Protein AF-A0AAU6KU52-F1 (afdb_monomer)

Foldseek 3Di:
DPDPQLLVLLQLLCCLVVLDGPPDDPPDAHDPQRHPVNDDSLSNLVVSQVVC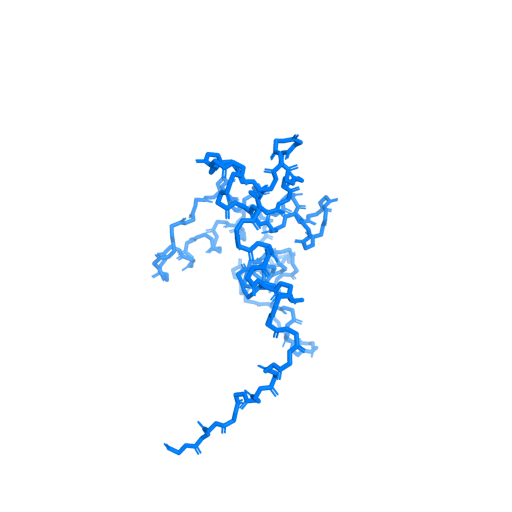VVVVHPDDSVNNVQLNVLCVVPNSVSSPPVVVVDDDPPPPPDDPDDVVVVVVVVVVVVVCPPDPPDPDDDD

Sequence (123 aa):
MRSLLAECRERHVLEVITGLPPDTEEGTPPQPEYDPAWRTLTEREAAKVAELTAAGHRTSRRMFIRMRQRYEAEGLWGLVDGRSRKPPAEVGSTGRVDNRVVEALTTALAGQHDLSSGYRKRL

Radius of gyration: 21.67 Å; Cα contacts (8 Å, |Δi|>4): 86; chains: 1; bounding box: 50×43×43 Å

pLDDT: mean 79.14, std 18.21, range [39.28, 98.06]

Mean predicted aligned error: 13.18 Å

Solvent-accessible surface area (backbone atoms only — not comparable to full-atom values): 7564 Å² total; per-residue (Å²): 134,86,56,72,74,37,56,59,50,48,39,56,44,41,18,40,71,69,13,42,52,85,89,58,66,90,88,64,78,47,52,83,66,25,24,63,91,85,36,54,64,70,54,15,45,50,48,52,32,50,53,40,40,75,75,69,44,96,57,50,60,70,56,52,53,54,45,43,54,28,30,76,76,50,39,75,68,40,57,49,60,68,76,79,68,48,71,80,60,97,56,77,96,37,92,91,54,61,67,68,59,51,52,52,49,54,51,54,54,66,71,49,79,84,68,87,73,76,95,76,80,90,132

Secondary structure (DSSP, 8-state):
---HHHHHHHHHHHHHHHSS-TTPPTTPPPPTTT-TTTS-HHHHHHHHHHHHHHTT----HHHHHHHHHHHHHHGGGGGS-HHHHSPPPSS-S-TTS-HHHHHHHHHHHHTTTT---------

Structure (mmCIF, N/CA/C/O backbone):
data_AF-A0AAU6KU52-F1
#
_entry.id   AF-A0AAU6KU52-F1
#
loop_
_atom_site.group_PDB
_atom_site.id
_atom_site.type_symbol
_atom_site.label_atom_id
_atom_site.label_alt_id
_atom_site.label_comp_id
_atom_site.label_asym_id
_atom_site.label_entity_id
_atom_site.label_seq_id
_atom_site.pdbx_PDB_ins_code
_atom_site.Cartn_x
_atom_site.Cartn_y
_atom_site.Cartn_z
_atom_site.occupancy
_atom_site.B_iso_or_equiv
_atom_site.auth_seq_id
_atom_site.auth_comp_id
_atom_site.auth_asym_id
_atom_site.auth_atom_id
_atom_site.pdbx_PDB_model_num
ATOM 1 N N . MET A 1 1 ? 11.362 -16.146 -13.636 1.00 39.28 1 MET A N 1
ATOM 2 C CA . MET A 1 1 ? 12.031 -15.817 -12.357 1.00 39.28 1 MET A CA 1
ATOM 3 C C . MET A 1 1 ? 11.264 -14.680 -11.702 1.00 39.28 1 MET A C 1
ATOM 5 O O . MET A 1 1 ? 11.406 -13.541 -12.133 1.00 39.28 1 MET A O 1
ATOM 9 N N . ARG A 1 2 ? 10.384 -14.981 -10.739 1.00 44.06 2 ARG A N 1
ATOM 10 C CA . ARG A 1 2 ? 9.785 -13.936 -9.899 1.00 44.06 2 ARG A CA 1
ATOM 11 C C . ARG A 1 2 ? 10.887 -13.403 -8.976 1.00 44.06 2 ARG A C 1
ATOM 13 O O . ARG A 1 2 ? 11.655 -14.184 -8.424 1.00 44.06 2 ARG A O 1
ATOM 20 N N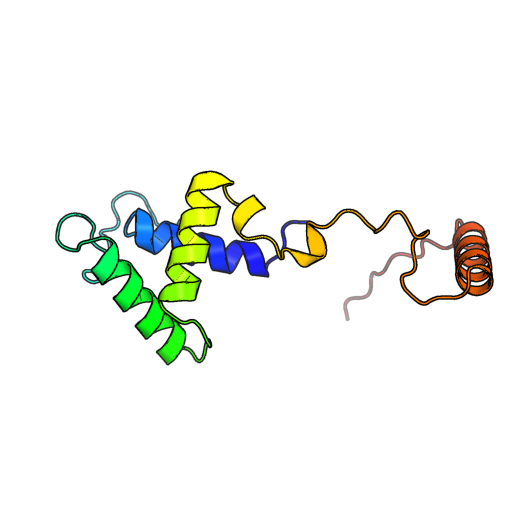 . SER A 1 3 ? 11.060 -12.087 -8.917 1.00 49.25 3 SER A N 1
ATOM 21 C CA . SER A 1 3 ? 12.084 -11.467 -8.072 1.00 49.25 3 SER A CA 1
ATOM 22 C C . SER A 1 3 ? 11.567 -11.412 -6.637 1.00 49.25 3 SER A C 1
ATOM 24 O O . SER A 1 3 ? 10.581 -10.726 -6.381 1.00 49.25 3 SER A O 1
ATOM 26 N N . LEU A 1 4 ? 12.250 -12.086 -5.709 1.00 43.25 4 LEU A N 1
ATOM 27 C CA . LEU A 1 4 ? 11.904 -12.141 -4.277 1.00 43.25 4 LEU A CA 1
ATOM 28 C C . LEU A 1 4 ? 11.753 -10.742 -3.636 1.00 43.25 4 LEU A C 1
ATOM 30 O O . LEU A 1 4 ? 11.011 -10.562 -2.676 1.00 43.25 4 LEU A O 1
ATOM 34 N N . LEU A 1 5 ? 12.415 -9.718 -4.195 1.00 58.44 5 LEU A N 1
ATOM 35 C CA . LEU A 1 5 ? 12.298 -8.322 -3.748 1.00 58.44 5 LEU A CA 1
ATOM 36 C C . LEU A 1 5 ? 10.997 -7.635 -4.194 1.00 58.44 5 LEU A C 1
ATOM 38 O O . LEU A 1 5 ? 10.600 -6.634 -3.602 1.00 58.44 5 LEU A O 1
ATOM 42 N N . ALA A 1 6 ? 10.363 -8.108 -5.269 1.00 60.78 6 ALA A N 1
ATOM 43 C CA . ALA A 1 6 ? 9.065 -7.601 -5.708 1.00 60.78 6 ALA A CA 1
ATOM 44 C C . ALA A 1 6 ? 7.932 -8.231 -4.886 1.00 60.78 6 ALA A C 1
ATOM 46 O O . ALA A 1 6 ? 6.996 -7.531 -4.517 1.00 60.78 6 ALA A O 1
ATOM 47 N N . GLU A 1 7 ? 8.068 -9.510 -4.528 1.00 60.12 7 GLU A N 1
ATOM 48 C CA . GLU A 1 7 ? 7.082 -10.257 -3.735 1.00 60.12 7 GLU A CA 1
ATOM 49 C C . GLU A 1 7 ? 6.943 -9.703 -2.309 1.00 60.12 7 GLU A C 1
ATOM 51 O O . GLU A 1 7 ? 5.828 -9.550 -1.810 1.00 60.12 7 GLU A O 1
ATOM 56 N N . CYS A 1 8 ? 8.046 -9.293 -1.665 1.00 80.81 8 CYS A N 1
ATOM 57 C CA . CYS A 1 8 ? 7.949 -8.631 -0.360 1.00 80.81 8 CYS A CA 1
ATOM 58 C C . CYS A 1 8 ? 7.274 -7.249 -0.449 1.00 80.81 8 CYS A C 1
ATOM 60 O O . CYS A 1 8 ? 6.502 -6.879 0.432 1.00 80.81 8 CYS A O 1
ATOM 62 N N . ARG A 1 9 ? 7.494 -6.495 -1.537 1.00 88.06 9 ARG A N 1
ATOM 63 C CA . ARG A 1 9 ? 6.842 -5.192 -1.763 1.00 88.06 9 ARG A CA 1
ATOM 64 C C . ARG A 1 9 ? 5.352 -5.333 -2.034 1.00 88.06 9 ARG A C 1
ATOM 66 O O . ARG A 1 9 ? 4.574 -4.557 -1.489 1.00 88.06 9 ARG A O 1
ATOM 73 N N . GLU A 1 10 ? 4.973 -6.299 -2.865 1.00 92.31 10 GLU A N 1
ATOM 74 C CA . GLU A 1 10 ? 3.575 -6.571 -3.199 1.00 92.31 10 GLU A CA 1
ATOM 75 C C . GLU A 1 10 ? 2.775 -6.917 -1.945 1.00 92.31 10 GLU A C 1
ATOM 77 O O . GLU A 1 10 ? 1.738 -6.304 -1.709 1.00 92.31 10 GLU A O 1
ATOM 82 N N . ARG A 1 11 ? 3.312 -7.794 -1.086 1.00 93.25 11 ARG A N 1
ATOM 83 C CA . ARG A 1 11 ? 2.705 -8.130 0.209 1.00 93.25 11 ARG A CA 1
ATOM 84 C C . ARG A 1 11 ? 2.362 -6.885 1.028 1.00 93.25 11 ARG A C 1
ATOM 86 O O . ARG A 1 11 ? 1.226 -6.747 1.464 1.00 93.25 11 ARG A O 1
ATOM 93 N N . HIS A 1 12 ? 3.315 -5.969 1.207 1.00 94.12 12 HIS A N 1
ATOM 94 C CA . HIS A 1 12 ? 3.084 -4.758 2.001 1.00 94.12 12 HIS A CA 1
ATOM 95 C C . HIS A 1 12 ? 2.066 -3.805 1.365 1.00 94.12 12 HIS A C 1
ATOM 97 O O . HIS A 1 12 ? 1.310 -3.152 2.081 1.00 94.12 12 HIS A O 1
ATOM 103 N N . VAL A 1 13 ? 2.046 -3.697 0.033 1.00 95.06 13 VAL A N 1
ATOM 104 C CA . VAL A 1 13 ? 1.050 -2.874 -0.670 1.00 95.06 13 VAL A CA 1
ATOM 105 C C . VAL A 1 13 ? -0.345 -3.473 -0.513 1.00 95.06 13 VAL A C 1
ATOM 107 O O . VAL A 1 13 ? -1.273 -2.748 -0.160 1.00 95.06 13 VAL A O 1
ATOM 110 N N . LEU A 1 14 ? -0.489 -4.781 -0.732 1.00 95.00 14 LEU A N 1
ATOM 111 C CA . LEU A 1 14 ? -1.766 -5.480 -0.609 1.00 95.00 14 LEU A CA 1
ATOM 112 C C . LEU A 1 14 ? -2.321 -5.412 0.809 1.00 95.00 14 LEU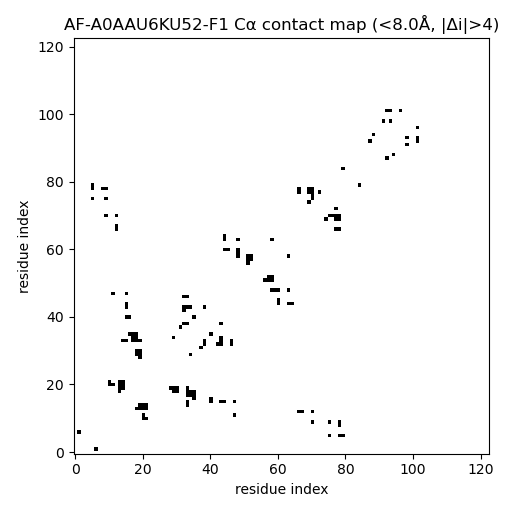 A C 1
ATOM 114 O O . LEU A 1 14 ? -3.504 -5.130 0.976 1.00 95.00 14 LEU A O 1
ATOM 118 N N . GLU A 1 15 ? -1.470 -5.561 1.818 1.00 95.62 15 GLU A N 1
ATOM 119 C CA . GLU A 1 15 ? -1.861 -5.418 3.219 1.00 95.62 15 GLU A CA 1
ATOM 120 C C . GLU A 1 15 ? -2.388 -4.014 3.537 1.00 95.62 15 GLU A C 1
ATOM 122 O O . GLU A 1 15 ? -3.403 -3.870 4.208 1.00 95.62 15 GLU A O 1
ATOM 127 N N . VAL A 1 16 ? -1.777 -2.962 2.988 1.00 96.38 16 VAL A N 1
ATOM 128 C CA . VAL A 1 16 ? -2.270 -1.588 3.180 1.00 96.38 16 VAL A CA 1
ATOM 129 C C . VAL A 1 16 ? -3.571 -1.319 2.422 1.00 96.38 16 VAL A C 1
ATOM 131 O O . VAL A 1 16 ? -4.407 -0.560 2.908 1.00 96.38 16 VAL A O 1
ATOM 134 N N . ILE A 1 17 ? -3.761 -1.905 1.239 1.00 95.00 17 ILE A N 1
ATOM 135 C CA . ILE A 1 17 ? -4.981 -1.709 0.443 1.00 95.00 17 ILE A CA 1
ATOM 136 C C . ILE A 1 17 ? -6.151 -2.469 1.077 1.00 95.00 17 ILE A C 1
ATOM 138 O O . ILE A 1 17 ? -7.196 -1.879 1.366 1.00 95.00 17 ILE A O 1
ATOM 142 N N . THR A 1 18 ? -5.957 -3.763 1.324 1.00 93.12 18 THR A N 1
ATOM 143 C CA . THR A 1 18 ? -7.013 -4.708 1.720 1.00 93.12 18 THR A CA 1
ATOM 144 C C . THR A 1 18 ? -7.183 -4.830 3.232 1.00 93.12 18 THR A C 1
ATOM 146 O O . THR A 1 18 ? -8.240 -5.238 3.695 1.00 93.12 18 THR A O 1
ATOM 149 N N . GLY A 1 19 ? -6.169 -4.443 4.007 1.00 93.25 19 GLY A N 1
ATOM 150 C CA . GLY A 1 19 ? -6.088 -4.700 5.443 1.00 93.25 19 GLY A CA 1
ATOM 151 C C . GLY A 1 19 ? -5.472 -6.052 5.805 1.00 93.25 19 GLY A C 1
ATOM 152 O O . GLY A 1 19 ? -5.234 -6.303 6.985 1.00 93.25 19 GLY A O 1
ATOM 153 N N . LEU A 1 20 ? -5.200 -6.911 4.814 1.00 92.94 20 LEU A N 1
ATOM 154 C CA . LEU A 1 20 ? -4.736 -8.280 5.017 1.00 92.94 20 LEU A CA 1
ATOM 155 C C . LEU A 1 20 ? -3.540 -8.619 4.114 1.00 92.94 20 LEU A C 1
ATOM 157 O O . LEU A 1 20 ? -3.505 -8.239 2.941 1.00 92.94 20 LEU A O 1
ATOM 161 N N . PRO A 1 21 ? -2.546 -9.363 4.621 1.00 89.00 21 PRO A N 1
ATOM 162 C CA . PRO A 1 21 ? -1.560 -10.008 3.766 1.00 89.00 21 PRO A CA 1
ATOM 163 C C . PRO A 1 21 ? -2.220 -10.949 2.732 1.00 89.00 21 PRO A C 1
ATOM 165 O O . PRO A 1 21 ? -3.267 -11.531 2.999 1.00 89.00 21 PRO A O 1
ATOM 168 N N . PRO A 1 22 ? -1.596 -11.158 1.558 1.00 84.38 22 PRO A N 1
ATOM 169 C CA . PRO A 1 22 ? -2.171 -11.967 0.479 1.00 84.38 22 PRO A CA 1
ATOM 170 C C . PRO A 1 22 ? -2.328 -13.459 0.815 1.00 84.38 22 PRO A C 1
ATOM 172 O O . PRO A 1 22 ? -3.152 -14.123 0.200 1.00 84.38 22 PRO A O 1
ATOM 175 N N . ASP A 1 23 ? -1.563 -13.977 1.781 1.00 85.31 23 ASP A N 1
ATOM 176 C CA . ASP A 1 23 ? -1.594 -15.392 2.189 1.00 85.31 23 ASP A CA 1
ATOM 177 C C . ASP A 1 23 ? -2.397 -15.608 3.483 1.00 85.31 23 ASP A C 1
ATOM 179 O O . ASP A 1 23 ? -2.138 -16.543 4.240 1.00 85.31 23 ASP A O 1
ATOM 183 N N . THR A 1 24 ? -3.312 -14.693 3.800 1.00 86.88 24 THR A N 1
ATOM 184 C CA . THR A 1 24 ? -4.119 -14.772 5.015 1.00 86.88 24 THR A CA 1
ATOM 185 C C . THR A 1 24 ? -5.337 -15.676 4.817 1.00 86.88 24 THR A C 1
ATOM 187 O O . THR A 1 24 ? -6.016 -15.602 3.796 1.00 86.88 24 THR A O 1
ATOM 190 N N . GLU A 1 25 ? -5.617 -16.528 5.809 1.00 88.81 25 GLU A N 1
ATOM 191 C CA . GLU A 1 25 ? -6.782 -17.418 5.808 1.00 88.81 25 GLU A CA 1
ATOM 192 C C . GLU A 1 25 ? -8.098 -16.630 5.742 1.00 88.81 25 GLU A C 1
ATOM 194 O O . GLU A 1 25 ? -8.253 -15.573 6.367 1.00 88.81 25 GLU A O 1
ATOM 199 N N . GLU A 1 26 ? -9.063 -17.161 4.995 1.00 84.81 26 GLU A N 1
ATOM 200 C CA . GLU A 1 26 ? -10.366 -16.532 4.797 1.00 84.81 26 GLU A CA 1
ATOM 201 C C . GLU A 1 26 ? -11.112 -16.354 6.131 1.00 84.81 26 GLU A C 1
ATOM 203 O O . GLU A 1 26 ? -11.190 -17.266 6.952 1.00 84.81 26 GLU A O 1
ATOM 208 N N . GLY A 1 27 ? -11.642 -15.151 6.368 1.00 87.31 27 GLY A N 1
ATOM 209 C CA . GLY A 1 27 ? -12.304 -14.789 7.627 1.00 87.31 27 GLY A CA 1
ATOM 210 C C . GLY A 1 27 ? -11.369 -14.279 8.731 1.00 87.31 27 GLY A C 1
ATOM 211 O O . GLY A 1 27 ? -11.858 -13.841 9.773 1.00 87.31 27 GLY A O 1
ATOM 212 N N . THR A 1 28 ? -10.050 -14.264 8.514 1.00 88.12 28 THR A N 1
ATOM 213 C CA . THR A 1 28 ? -9.116 -13.609 9.443 1.00 88.12 28 THR A CA 1
ATOM 214 C C . THR A 1 28 ? -9.383 -12.100 9.481 1.00 88.12 28 THR A C 1
ATOM 216 O O . THR A 1 28 ? -9.388 -11.459 8.425 1.00 88.12 28 THR A O 1
ATOM 219 N N . PRO A 1 29 ? -9.589 -11.498 10.666 1.00 88.62 29 PRO A N 1
ATOM 220 C CA . PRO A 1 29 ? -9.782 -10.059 10.762 1.00 88.62 29 PRO A CA 1
ATOM 221 C C . PRO A 1 29 ? -8.474 -9.300 10.477 1.00 88.62 29 PRO A C 1
ATOM 223 O O . PRO A 1 29 ? -7.392 -9.785 10.827 1.00 88.62 29 PRO A O 1
ATOM 226 N N . PRO A 1 30 ? -8.547 -8.099 9.875 1.00 91.19 30 PRO A N 1
ATOM 227 C CA . PRO A 1 30 ? -7.377 -7.250 9.692 1.00 91.19 30 PRO A CA 1
ATOM 228 C C . PRO A 1 30 ? -6.813 -6.808 11.042 1.00 91.19 30 PRO A C 1
ATOM 230 O O . PRO A 1 30 ? -7.530 -6.707 12.041 1.00 91.19 30 PRO A O 1
ATOM 233 N N . GLN A 1 31 ? -5.518 -6.496 11.071 1.00 91.94 31 GLN A N 1
ATOM 234 C CA . GLN A 1 31 ? -4.955 -5.820 12.238 1.00 91.94 31 GLN A CA 1
ATOM 235 C C . GLN A 1 31 ? -5.606 -4.432 12.388 1.00 91.94 31 GLN A C 1
ATOM 237 O O . GLN A 1 31 ? -5.861 -3.778 11.369 1.00 91.94 31 GLN A O 1
ATOM 242 N N . PRO A 1 32 ? -5.850 -3.941 13.618 1.00 93.75 32 PRO A N 1
ATOM 243 C CA . PRO A 1 32 ? -6.532 -2.662 13.850 1.00 93.75 32 PRO A CA 1
ATOM 244 C C . PRO A 1 32 ? -5.907 -1.457 13.130 1.00 93.75 32 PRO A C 1
ATOM 246 O O . PRO A 1 32 ? -6.594 -0.493 12.790 1.00 93.75 32 PRO A O 1
ATOM 249 N N . GLU A 1 33 ? -4.596 -1.487 12.903 1.00 94.25 33 GLU A N 1
ATOM 250 C CA . GLU A 1 33 ? -3.828 -0.458 12.203 1.00 94.25 33 GLU A CA 1
ATOM 251 C C . GLU A 1 33 ? -4.050 -0.471 10.685 1.00 94.25 33 GLU A C 1
ATOM 253 O O . GLU A 1 33 ? -3.809 0.545 10.031 1.00 94.25 33 GLU A O 1
ATOM 258 N N . TYR A 1 34 ? -4.520 -1.595 10.134 1.00 94.00 34 TYR A N 1
ATOM 259 C CA . TYR A 1 34 ? -4.747 -1.821 8.705 1.00 94.00 34 TYR A CA 1
ATOM 260 C C . TYR A 1 34 ? -6.225 -2.024 8.339 1.00 94.00 34 TYR A C 1
ATOM 262 O O . TYR A 1 34 ? -6.544 -2.160 7.155 1.00 94.00 34 TYR A O 1
ATOM 270 N N . ASP A 1 35 ? -7.135 -1.971 9.312 1.00 94.81 35 ASP A N 1
ATOM 271 C CA . ASP A 1 35 ? -8.563 -2.188 9.091 1.00 94.81 35 ASP A CA 1
ATOM 272 C C . ASP A 1 35 ? -9.193 -1.089 8.201 1.00 94.81 35 ASP A C 1
ATOM 274 O O . ASP A 1 35 ? -9.264 0.073 8.618 1.00 94.81 35 ASP A O 1
ATOM 278 N N . PRO A 1 36 ? -9.674 -1.417 6.982 1.00 93.94 36 PRO A N 1
ATOM 279 C CA . PRO A 1 36 ? -10.305 -0.449 6.085 1.00 93.94 36 PRO A CA 1
ATOM 280 C C . PRO A 1 36 ? -11.644 0.098 6.597 1.00 93.94 36 PRO A C 1
ATOM 282 O O . PRO A 1 36 ? -12.068 1.153 6.126 1.00 93.94 36 PRO A O 1
ATOM 285 N N . ALA A 1 37 ? -12.321 -0.592 7.521 1.00 94.75 37 ALA A N 1
ATOM 286 C CA . ALA A 1 37 ? -13.591 -0.137 8.083 1.00 94.75 37 ALA A CA 1
ATOM 287 C C . ALA A 1 37 ? -13.403 1.041 9.050 1.00 94.75 37 ALA A C 1
ATOM 289 O O . ALA A 1 37 ? -14.288 1.887 9.169 1.00 94.75 37 ALA A O 1
ATOM 290 N N . TRP A 1 38 ? -12.243 1.115 9.713 1.00 95.81 38 TRP A N 1
ATOM 291 C CA . TRP A 1 38 ? -11.968 2.112 10.755 1.00 95.81 38 TRP A CA 1
ATOM 292 C C . TRP A 1 38 ? -10.837 3.078 10.410 1.00 95.81 38 TRP A C 1
ATOM 294 O O . TRP A 1 38 ? -10.759 4.149 11.009 1.00 95.81 38 TRP A O 1
ATOM 304 N N . ARG A 1 39 ? -9.944 2.719 9.480 1.00 96.56 39 ARG A N 1
ATOM 305 C CA . ARG A 1 39 ? -8.760 3.511 9.131 1.00 96.56 39 ARG A CA 1
ATOM 306 C C . ARG A 1 39 ? -8.785 3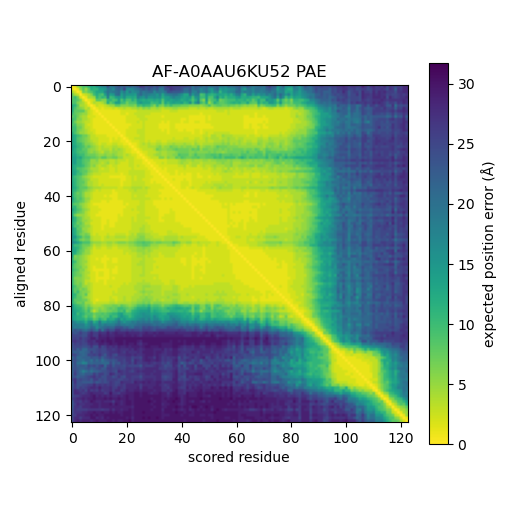.949 7.679 1.00 96.56 39 ARG A C 1
ATOM 308 O O . ARG A 1 39 ? -8.985 3.167 6.750 1.00 96.56 39 ARG A O 1
ATOM 315 N N . THR A 1 40 ? -8.459 5.215 7.468 1.00 97.25 40 THR A N 1
ATOM 316 C CA . THR A 1 40 ? -8.229 5.751 6.130 1.00 97.25 40 THR A CA 1
ATOM 317 C C . THR A 1 40 ? -6.988 5.116 5.503 1.00 97.25 40 THR A C 1
ATOM 319 O O . THR A 1 40 ? -6.031 4.756 6.189 1.00 97.25 40 THR A O 1
ATOM 322 N N . LEU A 1 41 ? -6.937 5.039 4.170 1.00 96.12 41 LEU A N 1
ATOM 323 C CA . LEU A 1 41 ? -5.747 4.555 3.453 1.00 96.12 41 LEU A CA 1
ATOM 324 C C . LEU A 1 41 ? -4.469 5.305 3.873 1.00 96.12 41 LEU A C 1
ATOM 326 O O . LEU A 1 41 ? -3.414 4.706 4.036 1.00 96.12 41 LEU A O 1
ATOM 330 N N . THR A 1 42 ? -4.588 6.610 4.111 1.00 96.81 42 THR A N 1
ATOM 331 C CA . THR A 1 42 ? -3.500 7.481 4.573 1.00 96.81 42 THR A CA 1
ATOM 332 C C . THR A 1 42 ? -2.943 7.070 5.938 1.00 96.81 42 THR A C 1
ATOM 334 O O . THR A 1 42 ? -1.725 7.100 6.128 1.00 96.81 42 THR A O 1
ATOM 337 N N . GLU A 1 43 ? -3.800 6.697 6.887 1.00 97.25 43 GLU A N 1
ATOM 338 C CA . GLU A 1 43 ? -3.373 6.221 8.209 1.00 97.25 43 GLU A CA 1
ATOM 339 C C . GLU A 1 43 ? -2.700 4.854 8.110 1.00 97.25 43 GLU A C 1
ATOM 341 O O . GLU A 1 43 ? -1.647 4.647 8.709 1.00 97.25 43 GLU A O 1
ATOM 346 N N . ARG A 1 44 ? -3.248 3.961 7.281 1.00 98.06 44 ARG A N 1
ATOM 347 C CA . ARG A 1 44 ? -2.690 2.624 7.039 1.00 98.06 44 ARG A CA 1
ATOM 348 C C . ARG A 1 44 ? -1.311 2.686 6.380 1.00 98.06 44 ARG A C 1
ATOM 350 O O . ARG A 1 44 ? -0.383 1.998 6.798 1.00 98.06 44 ARG A O 1
ATOM 357 N N . GLU A 1 45 ? -1.131 3.574 5.402 1.00 97.38 45 GLU A N 1
ATOM 358 C CA . GLU A 1 45 ? 0.179 3.859 4.804 1.00 97.38 45 GLU A CA 1
ATOM 359 C C . GLU A 1 45 ? 1.183 4.369 5.848 1.00 97.38 45 GLU A C 1
ATOM 361 O O . GLU A 1 45 ? 2.346 3.964 5.839 1.00 97.38 45 GLU A O 1
ATOM 366 N N . ALA A 1 46 ? 0.757 5.266 6.745 1.00 97.06 46 ALA A N 1
ATOM 367 C CA . ALA A 1 46 ? 1.620 5.787 7.801 1.00 97.06 46 ALA A CA 1
ATOM 368 C C . ALA A 1 46 ? 2.015 4.691 8.805 1.00 97.06 46 ALA A C 1
ATOM 370 O O . ALA A 1 46 ? 3.193 4.598 9.154 1.00 97.06 46 ALA A O 1
ATOM 371 N N . ALA A 1 47 ? 1.067 3.837 9.201 1.00 96.88 47 ALA A N 1
ATOM 372 C CA . ALA A 1 47 ? 1.311 2.695 10.075 1.00 96.88 47 ALA A CA 1
ATOM 373 C C . ALA A 1 47 ? 2.314 1.709 9.456 1.00 96.88 47 ALA A C 1
ATOM 375 O O . ALA A 1 47 ? 3.315 1.379 10.091 1.00 96.88 47 ALA A O 1
ATOM 376 N N . LYS A 1 48 ? 2.139 1.338 8.178 1.00 95.56 48 LYS A N 1
ATOM 377 C CA . LYS A 1 48 ? 3.061 0.411 7.500 1.00 95.56 48 LYS A CA 1
ATOM 378 C C . LYS A 1 48 ? 4.462 0.990 7.366 1.00 95.56 48 LYS A C 1
ATOM 380 O O . LYS A 1 48 ? 5.452 0.287 7.531 1.00 95.56 48 LYS A O 1
ATOM 385 N N . VAL A 1 49 ? 4.576 2.286 7.091 1.00 96.25 49 VAL A N 1
ATOM 386 C CA . VAL A 1 49 ? 5.881 2.957 7.030 1.00 96.25 49 VAL A CA 1
ATOM 387 C C . VAL A 1 49 ? 6.566 2.962 8.397 1.00 96.25 49 VAL A C 1
ATOM 389 O O . VAL A 1 49 ? 7.776 2.742 8.458 1.00 96.25 49 VAL A O 1
ATOM 392 N N . ALA A 1 50 ? 5.819 3.179 9.482 1.00 95.62 50 ALA A N 1
ATOM 393 C CA . ALA A 1 50 ? 6.352 3.108 10.839 1.00 95.62 50 ALA A CA 1
ATOM 394 C C . ALA A 1 50 ? 6.822 1.686 11.192 1.00 95.62 50 ALA A C 1
ATOM 396 O O . ALA A 1 50 ? 7.945 1.530 11.666 1.00 95.62 50 ALA A O 1
ATOM 397 N N . GLU A 1 51 ? 6.027 0.660 10.875 1.00 94.62 51 GLU A N 1
ATOM 398 C CA . GLU A 1 51 ? 6.392 -0.756 11.030 1.00 94.62 51 GLU A CA 1
ATOM 399 C C . GLU A 1 51 ? 7.680 -1.093 10.264 1.00 94.62 51 GLU A C 1
ATOM 401 O O . GLU A 1 51 ? 8.642 -1.600 10.841 1.00 94.62 51 GLU A O 1
ATOM 406 N N . LEU A 1 52 ? 7.747 -0.736 8.977 1.00 92.62 52 LEU A N 1
ATOM 407 C CA . LEU A 1 52 ? 8.925 -0.979 8.143 1.00 92.62 52 LEU A CA 1
ATOM 408 C C . LEU A 1 52 ? 10.164 -0.253 8.677 1.00 92.62 52 LEU A C 1
ATOM 410 O O . LEU A 1 52 ? 11.266 -0.798 8.636 1.00 92.62 52 LEU A O 1
ATOM 414 N N . THR A 1 53 ? 9.992 0.965 9.192 1.00 92.00 53 THR A N 1
ATOM 415 C CA . THR A 1 53 ? 11.085 1.737 9.795 1.00 92.00 53 THR A CA 1
ATOM 416 C C . THR A 1 53 ? 11.579 1.079 11.081 1.00 92.00 53 THR A C 1
ATOM 418 O O . THR A 1 53 ? 12.789 0.969 11.276 1.00 92.00 53 THR A O 1
ATOM 421 N N . ALA A 1 54 ? 10.668 0.593 11.929 1.00 91.62 54 ALA A N 1
ATOM 422 C CA . ALA A 1 54 ? 11.004 -0.147 13.144 1.00 91.62 54 ALA A CA 1
ATOM 423 C C . ALA A 1 54 ? 11.738 -1.465 12.834 1.00 91.62 54 ALA A C 1
ATOM 425 O O . ALA A 1 54 ? 12.658 -1.839 13.556 1.00 91.62 54 ALA A O 1
ATOM 426 N N . ALA A 1 55 ? 11.408 -2.114 11.713 1.00 89.62 55 ALA A N 1
ATOM 427 C CA . ALA A 1 55 ? 12.123 -3.277 11.182 1.00 89.62 55 ALA A CA 1
ATOM 428 C C . ALA A 1 55 ? 13.472 -2.933 10.502 1.00 89.62 55 ALA A C 1
ATOM 430 O O . ALA A 1 55 ? 14.147 -3.814 9.971 1.00 89.62 55 ALA A O 1
ATOM 431 N N . GLY A 1 56 ? 13.891 -1.661 10.501 1.00 90.94 56 GLY A N 1
ATOM 432 C CA . GLY A 1 56 ? 15.175 -1.208 9.956 1.00 90.94 56 GLY A CA 1
ATOM 433 C C . GLY A 1 56 ? 15.172 -0.912 8.452 1.00 90.94 56 GLY A C 1
ATOM 434 O O . GLY A 1 56 ? 16.225 -0.624 7.872 1.00 90.94 56 GLY A O 1
ATOM 435 N N . HIS A 1 57 ? 14.012 -0.940 7.790 1.00 87.75 57 HIS A N 1
ATOM 436 C CA . HIS A 1 57 ? 13.905 -0.580 6.381 1.00 87.75 57 HIS A CA 1
ATOM 437 C C . HIS A 1 57 ? 13.873 0.941 6.194 1.00 87.75 57 HIS A C 1
ATOM 439 O O . HIS A 1 57 ? 13.080 1.660 6.798 1.00 87.75 57 HIS A O 1
ATOM 445 N N . ARG A 1 58 ? 14.696 1.451 5.270 1.00 86.69 58 ARG A N 1
ATOM 446 C CA . ARG A 1 58 ? 14.679 2.868 4.876 1.00 86.69 58 ARG A CA 1
ATOM 447 C C . ARG A 1 58 ? 13.559 3.132 3.869 1.00 86.69 58 ARG A C 1
ATOM 449 O O . ARG A 1 58 ? 13.814 3.231 2.671 1.00 86.69 58 ARG A O 1
ATOM 456 N N . THR A 1 59 ? 12.330 3.267 4.357 1.00 88.00 59 THR A N 1
ATOM 457 C CA . THR A 1 59 ? 11.159 3.590 3.530 1.00 88.00 59 THR A CA 1
ATOM 458 C C . THR A 1 59 ? 10.501 4.862 4.042 1.00 88.00 59 THR A C 1
ATOM 460 O O . THR A 1 59 ? 10.114 4.942 5.198 1.00 88.00 59 THR A O 1
ATOM 463 N N . SER A 1 60 ? 10.351 5.871 3.181 1.00 91.12 60 SER A N 1
ATOM 464 C CA . SER A 1 60 ? 9.574 7.069 3.515 1.00 91.12 60 SER A CA 1
ATOM 465 C C . SER A 1 60 ? 8.120 6.918 3.084 1.00 91.12 60 SER A C 1
ATOM 467 O O . SER A 1 60 ? 7.809 6.198 2.131 1.00 91.12 60 SER A O 1
ATOM 469 N N . ARG A 1 61 ? 7.220 7.682 3.709 1.00 94.50 61 ARG A N 1
ATOM 470 C CA . ARG A 1 61 ? 5.800 7.684 3.336 1.00 94.50 61 ARG A CA 1
ATOM 471 C C . ARG A 1 61 ? 5.564 8.066 1.876 1.00 94.50 61 ARG A C 1
ATOM 473 O O . ARG A 1 61 ? 4.810 7.399 1.179 1.00 94.50 61 ARG A O 1
ATOM 480 N N . ARG A 1 62 ? 6.282 9.072 1.369 1.00 95.88 62 ARG A N 1
ATOM 481 C CA . ARG A 1 62 ? 6.229 9.458 -0.052 1.00 95.88 62 ARG A CA 1
ATOM 482 C C . ARG A 1 62 ? 6.653 8.313 -0.977 1.00 95.88 62 ARG A C 1
ATOM 484 O O . ARG A 1 62 ? 6.054 8.124 -2.034 1.00 95.88 62 ARG A O 1
ATOM 491 N N . MET A 1 63 ? 7.690 7.563 -0.600 1.00 92.94 63 MET A N 1
ATOM 492 C CA . MET A 1 63 ? 8.150 6.411 -1.374 1.00 92.94 63 MET A CA 1
ATOM 493 C C . MET A 1 63 ? 7.103 5.298 -1.389 1.00 92.94 63 MET A C 1
ATOM 495 O O . MET A 1 63 ? 6.842 4.748 -2.458 1.00 92.94 63 MET A O 1
ATOM 499 N N . PHE A 1 64 ? 6.487 5.017 -0.240 1.00 94.75 64 PHE A N 1
ATOM 500 C CA . PHE A 1 64 ? 5.439 4.010 -0.116 1.00 94.75 64 PHE A CA 1
ATOM 501 C C . PHE A 1 64 ? 4.190 4.373 -0.934 1.00 94.75 64 PHE A C 1
ATOM 503 O O . PHE A 1 64 ? 3.726 3.558 -1.723 1.00 94.75 64 PHE A O 1
ATOM 510 N N . ILE A 1 65 ? 3.718 5.623 -0.859 1.00 96.50 65 ILE A N 1
ATOM 511 C CA . ILE A 1 65 ? 2.593 6.115 -1.678 1.00 96.50 65 ILE A CA 1
ATOM 512 C C . ILE A 1 65 ? 2.879 5.922 -3.170 1.00 96.50 65 ILE A C 1
ATOM 514 O O . ILE A 1 65 ? 2.052 5.385 -3.902 1.00 96.50 65 ILE A O 1
ATOM 518 N N . ARG A 1 66 ? 4.075 6.308 -3.635 1.00 95.38 66 ARG A N 1
ATOM 519 C CA . ARG A 1 66 ? 4.461 6.128 -5.043 1.00 95.38 66 ARG A CA 1
ATOM 520 C C . ARG A 1 66 ? 4.504 4.651 -5.438 1.00 95.38 66 ARG A C 1
ATOM 522 O O . ARG A 1 66 ? 4.159 4.309 -6.564 1.00 95.38 66 ARG A O 1
ATOM 529 N N . MET A 1 67 ? 4.973 3.790 -4.537 1.00 92.94 67 MET A N 1
ATOM 530 C CA . MET A 1 67 ? 5.000 2.344 -4.743 1.00 92.94 67 MET A CA 1
ATOM 531 C C . MET A 1 67 ? 3.578 1.785 -4.902 1.00 92.94 67 MET A C 1
ATOM 533 O O . MET A 1 67 ? 3.324 1.097 -5.885 1.00 92.94 67 MET A O 1
ATOM 537 N N . ARG A 1 68 ? 2.646 2.160 -4.013 1.00 96.31 68 ARG A N 1
ATOM 538 C CA . ARG A 1 68 ? 1.222 1.796 -4.096 1.00 96.31 68 ARG A CA 1
ATOM 539 C C . ARG A 1 68 ? 0.578 2.283 -5.395 1.00 96.31 68 ARG A C 1
ATOM 541 O O . ARG A 1 68 ? -0.028 1.494 -6.102 1.00 96.31 68 ARG A O 1
ATOM 548 N N . GLN A 1 69 ? 0.757 3.556 -5.748 1.00 96.38 69 GLN A N 1
ATOM 549 C CA . GLN A 1 69 ? 0.189 4.128 -6.977 1.00 96.38 69 GLN A CA 1
ATOM 550 C C . GLN A 1 69 ? 0.664 3.394 -8.238 1.00 96.38 69 GLN A C 1
ATOM 552 O O . GLN A 1 69 ? -0.112 3.170 -9.159 1.00 96.38 69 GLN A O 1
ATOM 557 N N . ARG A 1 70 ? 1.941 2.992 -8.283 1.00 94.75 70 ARG A N 1
ATOM 558 C CA . ARG A 1 70 ? 2.466 2.181 -9.391 1.00 94.75 70 ARG A CA 1
ATOM 559 C C . ARG A 1 70 ? 1.869 0.785 -9.419 1.00 94.75 70 ARG A C 1
ATOM 561 O O . ARG A 1 70 ? 1.626 0.273 -10.502 1.00 94.75 70 ARG A O 1
ATOM 568 N N . TYR A 1 71 ? 1.653 0.182 -8.255 1.00 94.06 71 TYR A N 1
ATOM 569 C CA . TYR A 1 71 ? 0.987 -1.110 -8.170 1.00 94.06 71 TYR A CA 1
ATOM 570 C C . TYR A 1 71 ? -0.458 -1.037 -8.670 1.00 94.06 71 TYR A C 1
ATOM 572 O O . TYR A 1 71 ? -0.866 -1.872 -9.461 1.00 94.06 71 TYR A O 1
ATOM 580 N N . GLU A 1 72 ? -1.219 -0.013 -8.292 1.00 93.00 72 GLU A N 1
ATOM 581 C CA . GLU A 1 72 ? -2.590 0.162 -8.792 1.00 93.00 72 GLU A CA 1
ATOM 582 C C . GLU A 1 72 ? -2.639 0.403 -10.307 1.00 93.00 72 GLU A C 1
ATOM 584 O O . GLU A 1 72 ? -3.553 -0.073 -10.973 1.00 93.00 72 GLU A 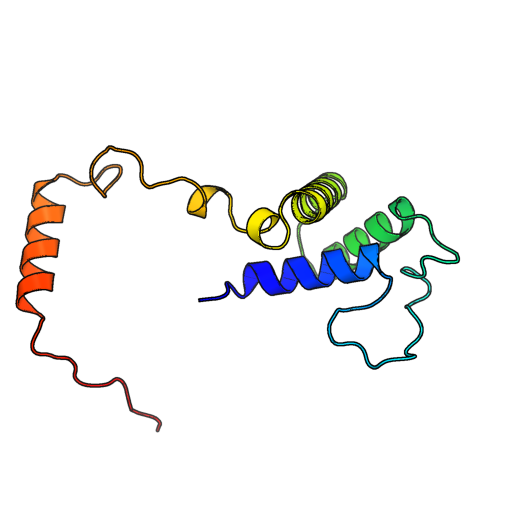O 1
ATOM 589 N N . ALA A 1 73 ? -1.654 1.116 -10.863 1.00 94.31 73 ALA A N 1
ATOM 590 C CA . ALA A 1 73 ? -1.608 1.424 -12.291 1.00 94.31 73 ALA A CA 1
ATOM 591 C C . ALA A 1 73 ? -1.072 0.272 -13.163 1.00 94.31 73 ALA A C 1
ATOM 593 O O . ALA A 1 73 ? -1.506 0.104 -14.298 1.00 94.31 73 ALA A O 1
ATOM 594 N N . GLU A 1 74 ? -0.092 -0.488 -12.668 1.00 92.62 74 GLU A N 1
ATOM 595 C CA . GLU A 1 74 ? 0.701 -1.429 -13.476 1.00 92.62 74 GLU A CA 1
ATOM 596 C C . GLU A 1 74 ? 0.781 -2.842 -12.863 1.00 92.62 74 GLU A C 1
ATOM 598 O O . GLU A 1 74 ? 1.477 -3.717 -13.384 1.00 92.62 74 GLU A O 1
ATOM 603 N N . GLY A 1 75 ? 0.121 -3.078 -11.730 1.00 90.56 75 GLY A N 1
ATOM 604 C CA . GLY A 1 75 ? 0.226 -4.312 -10.955 1.00 90.56 75 GLY A CA 1
ATOM 605 C C . GLY A 1 75 ? 1.648 -4.571 -10.451 1.00 90.56 75 GLY A C 1
ATOM 606 O O . GLY A 1 75 ? 2.434 -3.655 -10.180 1.00 90.56 75 GLY A O 1
ATOM 607 N N . LEU A 1 76 ? 2.020 -5.851 -10.380 1.00 89.50 76 LEU A N 1
ATOM 608 C CA . LEU A 1 76 ? 3.359 -6.292 -9.974 1.00 89.50 76 LEU A CA 1
ATOM 609 C C . LEU A 1 76 ? 4.481 -5.663 -10.823 1.00 89.50 76 LEU A C 1
ATOM 611 O O . LEU A 1 76 ? 5.573 -5.398 -10.314 1.00 89.50 76 LEU A O 1
ATOM 615 N N . TRP A 1 77 ? 4.219 -5.355 -12.099 1.00 87.56 77 TRP A N 1
ATOM 616 C CA . TRP A 1 77 ? 5.189 -4.699 -12.983 1.00 87.56 77 TRP A CA 1
ATOM 617 C C . TRP A 1 77 ? 5.611 -3.310 -12.473 1.00 87.56 77 TRP A C 1
ATOM 619 O O . TRP A 1 77 ? 6.775 -2.911 -12.603 1.00 87.56 77 TRP A O 1
ATOM 629 N N . GLY A 1 78 ? 4.700 -2.607 -11.794 1.00 89.94 78 GLY A N 1
ATOM 630 C CA . GLY A 1 78 ? 4.941 -1.322 -11.134 1.00 89.94 78 GLY A CA 1
ATOM 631 C C . GLY A 1 78 ? 5.959 -1.375 -9.988 1.00 89.94 78 GLY A C 1
ATOM 632 O O . GLY A 1 78 ? 6.553 -0.349 -9.636 1.00 89.94 78 GLY A O 1
ATOM 633 N N . LEU A 1 79 ? 6.193 -2.566 -9.426 1.00 89.31 79 LEU A N 1
ATOM 634 C CA . LEU A 1 79 ? 7.072 -2.803 -8.274 1.00 89.31 79 LEU A CA 1
ATOM 635 C C . LEU A 1 79 ? 8.472 -3.310 -8.656 1.00 89.31 79 LEU A C 1
ATOM 637 O O . LEU A 1 79 ? 9.388 -3.291 -7.820 1.00 89.31 79 LEU A O 1
ATOM 641 N N . VAL A 1 80 ? 8.650 -3.729 -9.913 1.00 85.69 80 VAL A N 1
ATOM 642 C CA . VAL A 1 80 ? 9.945 -4.130 -10.478 1.00 85.69 80 VAL A CA 1
ATOM 643 C C . VAL A 1 80 ? 10.882 -2.919 -10.548 1.00 85.69 80 VAL A C 1
ATOM 645 O O . VAL A 1 80 ? 10.459 -1.795 -10.828 1.00 85.69 80 VAL A O 1
ATOM 648 N N . ASP A 1 81 ? 12.177 -3.134 -10.286 1.00 79.12 81 ASP A N 1
ATOM 649 C CA . ASP A 1 81 ? 13.182 -2.072 -10.371 1.00 79.12 81 ASP A CA 1
ATOM 650 C C . ASP A 1 81 ? 13.186 -1.438 -11.771 1.00 79.12 81 ASP A C 1
ATOM 652 O O . ASP A 1 81 ? 13.358 -2.116 -12.785 1.00 79.12 81 ASP A O 1
ATOM 656 N N . GLY A 1 82 ? 13.023 -0.113 -11.819 1.00 72.38 82 GLY A N 1
ATOM 657 C CA . GLY A 1 82 ? 13.001 0.659 -13.058 1.00 72.38 82 GLY A CA 1
ATOM 658 C C . GLY A 1 82 ? 14.264 0.493 -13.905 1.00 72.38 82 GLY A C 1
ATOM 659 O O . GLY A 1 82 ? 14.185 0.621 -15.123 1.00 72.38 82 GLY A O 1
ATOM 660 N N . ARG A 1 83 ? 15.410 0.152 -13.296 1.00 72.06 83 ARG A N 1
ATOM 661 C CA . ARG A 1 83 ? 16.636 -0.168 -14.046 1.00 72.06 83 ARG A CA 1
ATOM 662 C C . ARG A 1 83 ? 16.487 -1.438 -14.879 1.00 72.06 83 ARG A C 1
ATOM 664 O O . ARG A 1 83 ? 16.944 -1.459 -16.013 1.00 72.06 83 ARG A O 1
ATOM 671 N N . SER A 1 84 ? 15.807 -2.448 -14.343 1.00 71.31 84 SER A N 1
ATOM 672 C CA . SER A 1 84 ? 15.533 -3.711 -15.036 1.00 71.31 84 SER A CA 1
ATOM 673 C C . SER A 1 84 ? 14.400 -3.591 -16.055 1.00 71.31 84 SER A C 1
ATOM 675 O O . SER A 1 84 ? 14.268 -4.439 -16.928 1.00 71.31 84 SER A O 1
ATOM 677 N N . ARG A 1 85 ? 13.571 -2.545 -15.940 1.00 72.31 85 ARG A N 1
ATOM 678 C CA . ARG A 1 85 ? 12.490 -2.235 -16.889 1.00 72.31 85 ARG A CA 1
ATOM 679 C C . ARG A 1 85 ? 12.972 -1.484 -18.124 1.00 72.31 85 ARG A C 1
ATOM 681 O O . ARG A 1 85 ? 12.245 -1.426 -19.111 1.00 72.31 85 ARG A O 1
ATOM 688 N N . LYS A 1 86 ? 14.152 -0.861 -18.065 1.00 67.31 86 LYS A N 1
ATOM 689 C CA . LYS A 1 86 ? 14.717 -0.183 -19.227 1.00 67.31 86 LYS A CA 1
ATOM 690 C C . LYS A 1 86 ? 15.131 -1.267 -20.230 1.00 67.31 86 LYS A C 1
ATOM 692 O O . LYS A 1 86 ? 15.898 -2.147 -19.835 1.00 67.31 86 LYS A O 1
ATOM 697 N N . PRO A 1 87 ? 14.662 -1.228 -21.493 1.00 59.69 87 PRO A N 1
ATOM 698 C CA . PRO A 1 87 ? 15.252 -2.079 -22.515 1.00 59.69 87 PRO A CA 1
ATOM 699 C C . PRO A 1 87 ? 16.767 -1.827 -22.525 1.00 59.69 87 PRO A C 1
ATOM 701 O O . PRO A 1 87 ? 17.186 -0.690 -22.252 1.00 59.69 87 PRO A O 1
ATOM 704 N N . PRO A 1 88 ? 17.600 -2.854 -22.783 1.00 57.19 88 PRO A N 1
ATOM 705 C CA . PRO A 1 88 ? 19.020 -2.632 -23.009 1.00 57.19 88 PRO A CA 1
ATOM 706 C C . PRO A 1 88 ? 19.151 -1.460 -23.980 1.00 57.19 88 PRO A C 1
ATOM 708 O O . PRO A 1 88 ? 18.414 -1.400 -24.964 1.00 57.19 88 PRO A O 1
ATOM 711 N N . ALA A 1 89 ? 19.997 -0.479 -23.659 1.00 58.28 89 ALA A N 1
ATOM 712 C CA . ALA A 1 89 ? 20.223 0.618 -24.591 1.00 58.28 89 ALA A CA 1
ATOM 713 C C . ALA A 1 89 ? 20.588 0.021 -25.962 1.00 58.28 89 ALA A C 1
ATOM 715 O O . ALA A 1 89 ? 21.311 -0.973 -26.003 1.00 58.28 89 ALA A O 1
ATOM 716 N N . GLU A 1 90 ? 20.172 0.646 -27.065 1.00 55.03 90 GLU A N 1
ATOM 717 C CA . GLU A 1 90 ? 20.608 0.298 -28.436 1.00 55.03 90 GLU A CA 1
ATOM 718 C C . GLU A 1 90 ? 22.129 0.494 -28.660 1.00 55.03 90 GLU A C 1
ATOM 720 O O . GLU A 1 90 ? 22.626 0.486 -29.779 1.00 55.03 90 GLU A O 1
ATOM 725 N N . VAL A 1 91 ? 22.897 0.656 -27.581 1.00 53.56 91 VAL A N 1
ATOM 726 C CA . VAL A 1 91 ? 24.347 0.519 -27.548 1.00 53.56 91 VAL A CA 1
ATOM 727 C C . VAL A 1 91 ? 24.620 -0.941 -27.200 1.00 53.56 91 VAL A C 1
ATOM 729 O O . VAL A 1 91 ? 24.430 -1.337 -26.049 1.00 53.56 91 VAL A O 1
ATOM 732 N N . GLY A 1 92 ? 24.993 -1.728 -28.214 1.00 50.53 92 GLY A N 1
ATOM 733 C CA . GLY A 1 92 ? 25.126 -3.187 -28.171 1.00 50.53 92 GLY A CA 1
ATOM 734 C C . GLY A 1 92 ? 25.573 -3.728 -26.816 1.00 50.53 92 GLY A C 1
ATOM 735 O O . GLY A 1 92 ? 26.706 -3.494 -26.429 1.00 50.53 92 GLY A O 1
ATOM 736 N N . SER A 1 93 ? 24.646 -4.386 -26.105 1.00 52.12 93 SER A N 1
ATOM 737 C CA . SER A 1 93 ? 24.785 -5.294 -24.942 1.00 52.12 93 SER A CA 1
ATOM 738 C C . SER A 1 93 ? 25.770 -4.984 -23.800 1.00 52.12 93 SER A C 1
ATOM 740 O O . SER A 1 93 ? 25.795 -5.715 -22.814 1.00 52.12 93 SER A O 1
ATOM 742 N N . THR A 1 94 ? 26.531 -3.900 -23.839 1.00 54.38 94 THR A N 1
ATOM 743 C CA . THR A 1 94 ? 27.564 -3.581 -22.866 1.00 54.38 94 THR A CA 1
ATOM 744 C C . THR A 1 94 ? 27.778 -2.084 -22.813 1.00 54.38 94 THR A C 1
ATOM 746 O O . THR A 1 94 ? 28.688 -1.519 -23.422 1.00 54.38 94 THR A O 1
ATOM 749 N N . GLY A 1 95 ? 26.946 -1.412 -22.025 1.00 52.34 95 GLY A N 1
ATOM 750 C CA . GLY A 1 95 ? 27.248 -0.049 -21.615 1.00 52.34 95 GLY A CA 1
ATOM 751 C C . GLY A 1 95 ? 28.642 -0.018 -20.982 1.00 52.34 95 GLY A C 1
ATOM 752 O O . GLY A 1 95 ? 28.815 -0.534 -19.881 1.00 52.34 95 GLY A O 1
ATOM 753 N N . ARG A 1 96 ? 29.604 0.591 -21.695 1.00 56.06 96 ARG A N 1
ATOM 754 C CA . ARG A 1 96 ? 31.031 0.762 -21.349 1.00 56.06 96 ARG A CA 1
ATOM 755 C C . ARG A 1 96 ? 31.987 -0.432 -21.522 1.00 56.06 96 ARG A C 1
ATOM 757 O O . ARG A 1 96 ? 33.114 -0.324 -21.048 1.00 56.06 96 ARG A O 1
ATOM 764 N N . VAL A 1 97 ? 31.619 -1.516 -22.203 1.00 60.41 97 VAL A N 1
ATOM 765 C CA . VAL A 1 97 ? 32.603 -2.566 -22.554 1.00 60.41 97 VAL A CA 1
ATOM 766 C C . VAL A 1 97 ? 32.946 -2.465 -24.039 1.00 60.41 97 VAL A C 1
ATOM 768 O O . VAL A 1 97 ? 32.057 -2.267 -24.863 1.00 60.41 97 VAL A O 1
ATOM 771 N N . ASP A 1 98 ? 34.237 -2.556 -24.363 1.00 65.69 98 ASP A N 1
ATOM 772 C CA . ASP A 1 98 ? 34.733 -2.640 -25.740 1.00 65.69 98 ASP A CA 1
ATOM 773 C C . ASP A 1 98 ? 34.102 -3.852 -26.444 1.00 65.69 98 ASP A C 1
ATOM 775 O O . ASP A 1 98 ? 34.062 -4.953 -25.885 1.00 65.69 98 ASP A O 1
ATOM 779 N N . ASN A 1 99 ? 33.627 -3.652 -27.674 1.00 67.62 99 ASN A N 1
ATOM 780 C CA . ASN A 1 99 ? 32.959 -4.676 -28.474 1.00 67.62 99 ASN A CA 1
ATOM 781 C C . ASN A 1 99 ? 33.807 -5.952 -28.622 1.00 67.62 99 ASN A C 1
ATOM 783 O O . ASN A 1 99 ? 33.271 -7.054 -28.658 1.00 67.62 99 ASN A O 1
ATOM 787 N N . ARG A 1 100 ? 35.140 -5.823 -28.597 1.00 74.44 100 ARG A N 1
ATOM 788 C CA . ARG A 1 100 ? 36.077 -6.956 -28.654 1.00 74.44 100 ARG A CA 1
ATOM 789 C C . ARG A 1 100 ? 35.937 -7.909 -27.470 1.00 74.44 100 ARG A C 1
ATOM 791 O O . ARG A 1 100 ? 36.105 -9.114 -27.619 1.00 74.44 100 ARG A O 1
ATOM 798 N N . VAL A 1 101 ? 35.637 -7.382 -26.284 1.00 76.50 101 VAL A N 1
ATOM 799 C CA 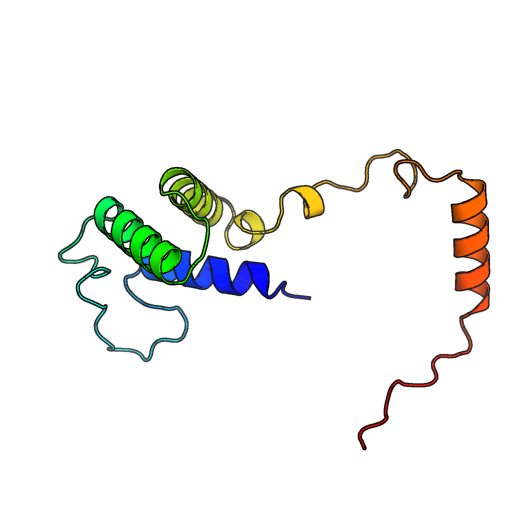. VAL A 1 101 ? 35.441 -8.199 -25.077 1.00 76.50 101 VAL A CA 1
ATOM 800 C C . VAL A 1 101 ? 34.101 -8.924 -25.144 1.00 76.50 101 VAL A C 1
ATOM 802 O O . VAL A 1 101 ? 34.013 -10.078 -24.729 1.00 76.50 101 VAL A O 1
ATOM 805 N N . VAL A 1 102 ? 33.074 -8.275 -25.700 1.00 73.44 102 VAL A N 1
ATOM 806 C CA . VAL A 1 102 ? 31.770 -8.906 -25.948 1.00 73.44 102 VAL A CA 1
ATOM 807 C C . VAL A 1 102 ? 31.932 -10.062 -26.919 1.00 73.44 102 VAL A C 1
ATOM 809 O O . VAL A 1 102 ? 31.539 -11.175 -26.596 1.00 73.44 102 VAL A O 1
ATOM 812 N N . GLU A 1 103 ? 32.585 -9.828 -28.055 1.00 75.06 103 GLU A N 1
ATOM 813 C CA . GLU A 1 103 ? 32.838 -10.851 -29.070 1.00 75.06 103 GLU A CA 1
ATOM 814 C C . GLU A 1 103 ? 33.658 -12.023 -28.518 1.00 75.06 103 GLU A C 1
ATOM 816 O O . GLU A 1 103 ? 33.310 -13.183 -28.754 1.00 75.06 103 GLU A O 1
ATOM 821 N N . ALA A 1 104 ? 34.701 -11.747 -27.729 1.00 79.00 104 ALA A N 1
ATOM 822 C CA . ALA A 1 104 ? 35.499 -12.785 -27.083 1.00 79.00 104 ALA A CA 1
ATOM 823 C C . ALA A 1 104 ? 34.662 -13.626 -26.105 1.00 79.00 104 ALA A C 1
ATOM 825 O O . ALA A 1 104 ? 34.760 -14.854 -26.109 1.00 79.00 104 ALA A O 1
ATOM 826 N N . LEU A 1 105 ? 33.804 -12.989 -25.301 1.00 77.94 105 LEU A N 1
ATOM 827 C CA . LEU A 1 105 ? 32.933 -13.685 -24.355 1.00 77.94 105 LEU A CA 1
ATOM 828 C C . LEU A 1 105 ? 31.838 -14.483 -25.074 1.00 77.94 105 LEU A C 1
ATOM 830 O O . LEU A 1 105 ? 31.591 -15.631 -24.718 1.00 77.94 105 LEU A O 1
ATOM 834 N N . THR A 1 106 ? 31.209 -13.914 -26.104 1.00 76.88 106 THR A N 1
ATOM 835 C CA . THR A 1 106 ? 30.215 -14.610 -26.930 1.00 76.88 106 THR A CA 1
ATOM 836 C C . THR A 1 106 ? 30.836 -15.821 -27.620 1.00 76.88 106 THR A C 1
ATOM 838 O O . THR A 1 106 ? 30.224 -16.883 -27.629 1.00 76.88 106 THR A O 1
ATOM 841 N N . THR A 1 107 ? 32.069 -15.706 -28.117 1.00 76.56 107 THR A N 1
ATOM 842 C CA . THR A 1 107 ? 32.815 -16.825 -28.716 1.00 76.56 107 THR A CA 1
ATOM 843 C C . THR A 1 107 ? 33.142 -17.902 -27.681 1.00 76.56 107 THR A C 1
ATOM 845 O O . THR A 1 107 ? 32.939 -19.087 -27.936 1.00 76.56 107 THR A O 1
ATOM 848 N N . ALA A 1 108 ? 33.595 -17.506 -26.488 1.00 76.00 108 ALA A N 1
ATOM 849 C CA . ALA A 1 108 ? 33.884 -18.438 -25.400 1.00 76.00 108 ALA A CA 1
ATOM 850 C C . ALA A 1 108 ? 32.624 -19.180 -24.917 1.00 76.00 108 ALA A C 1
ATOM 852 O O . ALA A 1 108 ? 32.682 -20.382 -24.666 1.00 76.00 108 ALA A O 1
ATOM 853 N N . LEU A 1 109 ? 31.483 -18.487 -24.832 1.00 72.31 109 LEU A N 1
ATOM 854 C CA . LEU A 1 109 ? 30.188 -19.075 -24.474 1.00 72.31 109 LEU A CA 1
ATOM 855 C C . LEU A 1 109 ? 29.644 -19.985 -25.583 1.00 72.31 109 LEU A C 1
ATOM 857 O O . LEU A 1 109 ? 29.161 -21.075 -25.289 1.00 72.31 109 LEU A O 1
ATOM 861 N N . ALA A 1 110 ? 29.773 -19.589 -26.851 1.00 68.00 110 ALA A N 1
ATOM 862 C CA . ALA A 1 110 ? 29.400 -20.426 -27.991 1.00 68.00 110 ALA A CA 1
ATOM 863 C C . ALA A 1 110 ? 30.232 -21.723 -28.047 1.00 68.00 110 ALA A C 1
ATOM 865 O O . ALA A 1 110 ? 29.712 -22.773 -28.417 1.00 68.00 110 ALA A O 1
ATOM 866 N N . GLY A 1 111 ? 31.496 -21.673 -27.611 1.00 60.03 111 GLY A N 1
ATOM 867 C CA . GLY A 1 111 ? 32.366 -22.844 -27.458 1.00 60.03 111 GLY A CA 1
ATOM 868 C C . GLY A 1 111 ? 32.096 -23.706 -26.215 1.00 60.03 111 GLY A C 1
ATOM 869 O O . GLY A 1 111 ? 32.658 -24.791 -26.106 1.00 60.03 111 GLY A O 1
ATOM 870 N N . GLN A 1 112 ? 31.245 -23.265 -25.280 1.00 55.84 112 GLN A N 1
ATOM 871 C CA . GLN A 1 112 ? 30.907 -23.991 -24.043 1.00 55.84 112 GLN A CA 1
ATOM 872 C C . GLN A 1 112 ? 29.630 -24.841 -24.144 1.00 55.84 112 GLN A C 1
ATOM 874 O O . GLN A 1 112 ? 29.139 -25.340 -23.129 1.00 55.84 112 GLN A O 1
ATOM 879 N N . HIS A 1 113 ? 29.098 -25.059 -25.34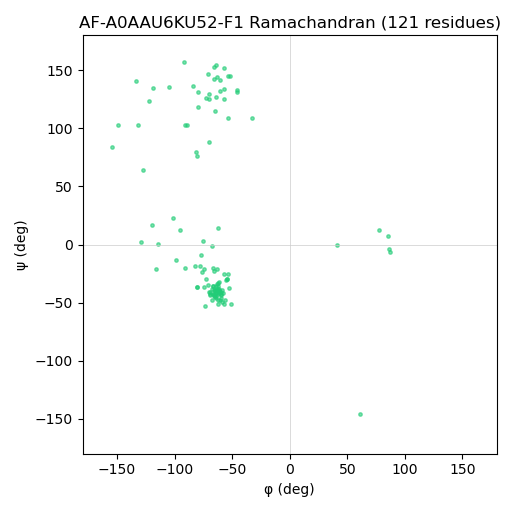9 1.00 52.56 113 HIS A N 1
ATOM 880 C CA . HIS A 1 113 ? 27.848 -25.798 -25.540 1.00 52.56 113 HIS A CA 1
ATOM 881 C C . HIS A 1 113 ? 27.889 -27.303 -25.196 1.00 52.56 113 HIS A C 1
ATOM 883 O O . HIS A 1 113 ? 26.829 -27.921 -25.209 1.00 52.56 113 HIS A O 1
ATOM 889 N N . ASP A 1 114 ? 29.030 -27.867 -24.773 1.00 50.81 114 ASP A N 1
ATOM 890 C CA . ASP A 1 114 ? 29.156 -29.295 -24.418 1.00 50.81 114 ASP A CA 1
ATOM 891 C C . ASP A 1 114 ? 29.573 -29.598 -22.964 1.00 50.81 114 ASP A C 1
ATOM 893 O O . ASP A 1 114 ? 29.935 -30.730 -22.647 1.00 50.81 114 ASP A O 1
ATOM 897 N N . LEU A 1 115 ? 29.474 -28.646 -22.026 1.00 48.09 115 LEU A N 1
ATOM 898 C CA . LEU A 1 115 ? 29.666 -28.947 -20.594 1.00 48.09 115 LEU A CA 1
ATOM 899 C C . LEU A 1 115 ? 28.509 -28.450 -19.723 1.00 48.09 115 LEU A C 1
ATOM 901 O O . LEU A 1 115 ? 28.684 -27.654 -18.803 1.00 48.09 115 LEU A O 1
ATOM 905 N N . SER A 1 116 ? 27.317 -29.014 -19.939 1.00 49.72 116 SER A N 1
ATOM 906 C CA . SER A 1 116 ? 26.316 -29.100 -18.869 1.00 49.72 116 SER A CA 1
ATOM 907 C C . SER A 1 116 ? 26.650 -30.284 -17.954 1.00 49.72 116 SER A C 1
ATOM 909 O O . SER A 1 116 ? 26.045 -31.351 -18.025 1.00 49.72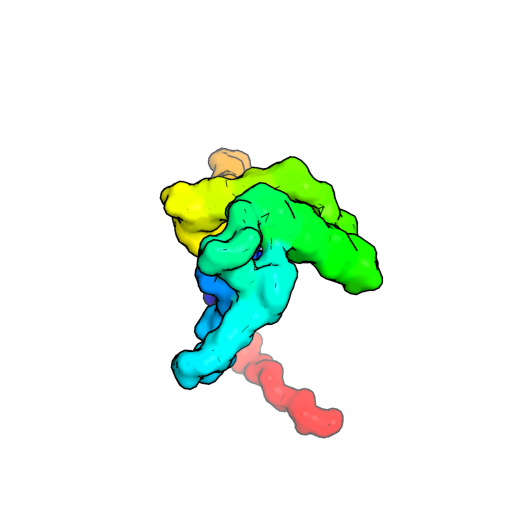 116 SER A O 1
ATOM 911 N N . SER A 1 117 ? 27.654 -30.121 -17.090 1.00 47.12 117 SER A N 1
ATOM 912 C CA . SER A 1 117 ? 27.828 -31.006 -15.935 1.00 47.12 117 SER A CA 1
ATOM 913 C C . SER A 1 117 ? 27.031 -30.420 -14.778 1.00 47.12 117 SER A C 1
ATOM 915 O O . SER A 1 117 ? 27.437 -29.436 -14.161 1.00 47.12 117 SER A O 1
ATOM 917 N N . GLY A 1 118 ? 25.867 -31.014 -14.518 1.00 41.38 118 GLY A N 1
ATOM 918 C CA . GLY A 1 118 ? 24.908 -30.569 -13.516 1.00 41.38 118 GLY A CA 1
ATOM 919 C C . GLY A 1 118 ? 25.526 -30.217 -12.160 1.00 41.38 118 GLY A C 1
ATOM 920 O O . GLY A 1 118 ? 26.282 -30.986 -11.566 1.00 41.38 118 GLY A O 1
ATOM 921 N N . TYR A 1 119 ? 25.120 -29.067 -11.623 1.00 44.16 119 TYR A N 1
ATOM 922 C CA . TYR A 1 119 ? 25.315 -28.728 -10.220 1.00 44.16 119 TYR A CA 1
ATOM 923 C C . TYR A 1 119 ? 24.400 -29.613 -9.363 1.00 44.16 119 TYR A C 1
ATOM 925 O O . TYR A 1 119 ? 23.259 -29.274 -9.051 1.00 44.16 119 TYR A O 1
ATOM 933 N N . ARG A 1 120 ? 24.909 -30.789 -8.992 1.00 43.97 120 ARG A N 1
ATOM 934 C CA . ARG A 1 12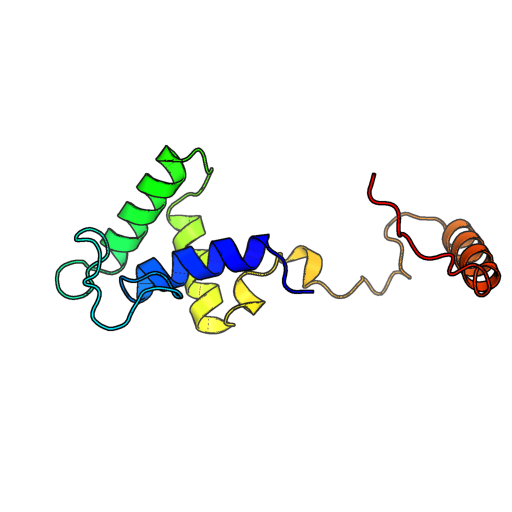0 ? 24.425 -31.549 -7.840 1.00 43.97 120 ARG A CA 1
ATOM 935 C C . ARG A 1 120 ? 25.619 -31.974 -7.000 1.00 43.97 120 ARG A C 1
ATOM 937 O O . ARG A 1 120 ? 26.261 -32.977 -7.292 1.00 43.97 120 ARG A O 1
ATOM 944 N N . LYS A 1 121 ? 25.832 -31.281 -5.885 1.00 39.84 121 LYS A N 1
ATOM 945 C CA . LYS A 1 121 ? 26.336 -31.937 -4.678 1.00 39.84 121 LYS A CA 1
ATOM 946 C C . LYS A 1 121 ? 25.801 -31.239 -3.432 1.00 39.84 121 LYS A C 1
ATOM 948 O O . LYS A 1 121 ? 26.252 -30.168 -3.052 1.00 39.84 121 LYS A O 1
ATOM 953 N N . ARG A 1 122 ? 24.799 -31.889 -2.835 1.00 42.22 122 ARG A N 1
ATOM 954 C CA . ARG A 1 122 ? 24.657 -31.967 -1.382 1.00 42.22 122 ARG A CA 1
ATOM 955 C C . ARG A 1 122 ? 25.736 -32.929 -0.886 1.00 42.22 122 ARG A C 1
ATOM 957 O O . ARG A 1 122 ? 25.794 -34.048 -1.398 1.00 42.22 122 ARG A O 1
ATOM 964 N N . LEU A 1 123 ? 26.546 -32.473 0.058 1.00 44.19 123 LEU A N 1
ATOM 965 C CA . LEU A 1 123 ? 26.924 -33.120 1.320 1.00 44.19 123 LEU A CA 1
ATOM 966 C C . LEU A 1 123 ? 27.883 -32.173 2.038 1.00 44.19 123 LEU A C 1
ATOM 968 O O . LEU A 1 123 ? 28.885 -31.788 1.396 1.00 44.19 123 LEU A O 1
#